Protein 1ROC (pdb70)

Secondary structure (DSSP, 8-state):
---SEEEEEEEE-S-SEETTSPEEEEEEEEE-S--SS-EEEEEEE---TTSS-TTEEEEEEEE-SPPSEEEEEEEEEPPPPGGG--THHHHS-EEEEEEEEETTEEEEEEEEEEEEEESSHHHHHS--SS--GGGEEEEE-TTS-EEEE------

Radius of gyration: 17.13 Å; Cα contacts (8 Å, |Δi|>4): 354; chains: 1; bounding box: 26×22×55 Å

CATH classification: 2.60.40.1490

Organism: Saccharomyces cerevisiae (strain ATCC 204508 / S288c) (NCBI:txid559292)

Foldseek 3Di:
DPDQKDWDDKDFPPFFDALFAKTKIKTKMFGADQAPAFKKKWKFFQADPVWPRGRDTQDIDTHDPDPGTMDIDMDIGGHDDLQTHFPCCQVDWTKMKIFMAAPRHTFKIKMWTKHWHFQDDCCRVPPDRSHPSRRITIGTPVVDIDMDGDDDDTD

GO terms:
  GO:0005634 nucleus (C, IDA)
  GO:0005829 cytosol (C, IDA)
  GO:0032968 positive regulation of transcription elongation by RNA polymerase II (P, IDA)
  GO:0006325 chromatin organization (P, IDA)
  GO:0006335 DNA replication-dependent chromatin assembly (P, IDA)
  GO:0030466 silent mating-type cassette heterochromatin formation (P, IGI)
  GO:0031509 subtelomeric heterochromatin formation (P, IGI)
  GO:0010468 regulation of gene expression (P, IMP)
  GO:0042393 histone binding (F, IMP)
  GO:0033554 cellular response to stress (P, IMP)
  GO:0006337 nucleosome disassembly (P, IMP)
  GO:0006357 regulation of transcription by RNA polymerase II (P, IMP)
  GO:0005515 protein binding (F, IPI)
  GO:0042393 histone binding (F, IDA)
  GO:0010698 acetyltransferase activator activity (F, IDA)
  GO:0070775 H3 histone acetyltransferase complex (C, IDA)
  GO:0006338 chromatin remodeling (P, IDA)
  GO:0005634 nucleus (C, EXP)

Solvent-accessible surface area: 8730 Å² total; pe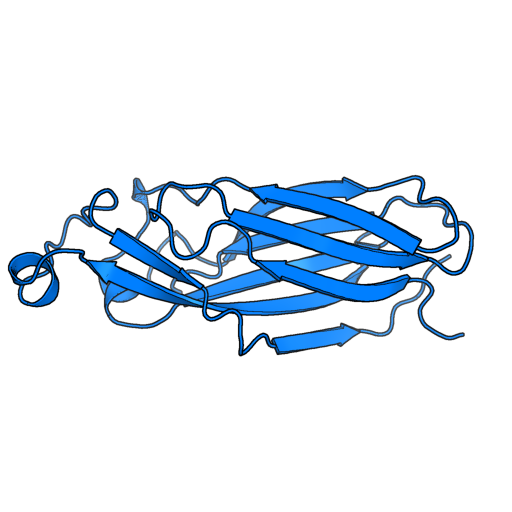r-residue (Å²): 131,81,50,19,6,38,45,94,24,50,121,22,34,100,46,83,15,121,2,74,49,48,2,42,0,45,0,27,1,48,1,93,97,90,21,165,62,45,0,51,1,61,0,20,4,42,13,18,112,190,18,156,0,80,93,47,95,36,69,48,72,125,25,34,121,13,91,91,29,102,23,132,35,76,2,60,2,99,25,11,50,46,165,68,14,28,39,26,2,22,121,68,68,9,42,0,36,2,4,0,6,0,76,68,77,46,7,6,77,0,8,4,116,3,41,2,90,8,58,102,88,131,26,111,117,105,63,43,98,184,26,72,14,100,54,1,56,3,56,4,55,40,170,159,54,178,56,38,180,77,162,34,112,31,116

Sequence (155 aa):
GASIVSLLGIKVLNNPAKFTDPYEFEITFECLESLKHDLEWKLTYVGSSRSLDHDQELDSILVGPVPVGVNKFVFSADPPSAELIPASELVSVTVILLSCSYDGREFVRVGYYVNNEYDEEELRENPPAKVQVDHIVRNILAEKPRVTRFNIVWD

InterPro domains:
  IPR006818 Histone chaperone ASF1-like [PF04729] (1-154)
  IPR006818 Histone chaperone ASF1-like [PTHR12040] (1-205)
  IPR017282 Histone deposition protein Asf1 [PIRSF037759] (1-274)
  IPR036747 Histone chaperone ASF1-like superfamily [G3DSA:2.60.40.1490] (1-156)
  IPR036747 Histone chaperone ASF1-like superfamily [SSF101546] (1-155)

Nearest PDB structures (foldseek):
  2idc-assembly1_A  TM=9.519E-01  e=1.320E-24  Saccharomyces cerevisiae S288C
  2hue-assembly1_A  TM=9.384E-01  e=6.721E-24  Saccharomyces cerevisiae
  6ayz-assembly2_M  TM=9.373E-01  e=7.908E-24  Saccharomyces cerevisiae S288C
  5zbb-assembly1_B  TM=9.353E-01  e=4.907E-20  Aspergillus fumigatus Af293
  7lny-assembly3_C  TM=9.367E-01  e=4.427E-18  Homo sapiens

B-factor: mean 18.85, std 6.98, range [10.0, 135.88]

Structure (mmCIF, N/CA/C/O backbone):
data_1ROC
#
_entry.id   1ROC
#
_cell.length_a   94.395
_cell.length_b   31.702
_cell.length_c   53.625
_cell.angle_alpha   90.00
_cell.angle_beta   124.55
_cell.angle_gamma   90.00
#
_symmetry.space_group_name_H-M   'C 1 2 1'
#
loop_
_entity.id
_entity.type
_entity.pdbx_description
1 polymer 'Anti-silencing protein 1'
2 non-polymer 'BROMIDE ION'
3 water water
#
loop_
_atom_site.group_PDB
_atom_site.id
_atom_site.type_symbol
_atom_site.label_atom_id
_atom_site.label_alt_id
_atom_site.label_comp_id
_atom_site.label_asym_id
_atom_site.label_entity_id
_atom_site.label_seq_id
_atom_site.pdbx_PDB_ins_code
_atom_site.Cartn_x
_atom_site.Cartn_y
_atom_site.Cartn_z
_atom_site.occupancy
_atom_site.B_iso_or_equiv
_atom_site.auth_seq_id
_atom_site.auth_comp_id
_atom_site.auth_asym_id
_atom_site.auth_atom_id
_atom_site.pdbx_PDB_model_num
ATOM 1 N N . GLY A 1 1 ? 68.492 -0.335 33.552 1.00 32.66 0 GLY A N 1
ATOM 2 C CA . GLY A 1 1 ? 67.044 -0.700 33.586 1.00 31.62 0 GLY A CA 1
ATOM 3 C C . GLY A 1 1 ? 66.471 -0.782 32.185 1.00 30.82 0 GLY A C 1
ATOM 4 O O . GLY A 1 1 ? 67.215 -0.721 31.195 1.00 31.31 0 GLY A O 1
ATOM 5 N N . ALA A 1 2 ? 65.151 -0.933 32.095 1.00 28.91 1 ALA A N 1
ATOM 6 C CA . ALA A 1 2 ? 64.468 -0.867 30.809 1.00 27.16 1 ALA A CA 1
ATOM 7 C C . ALA A 1 2 ? 64.716 0.491 30.165 1.00 25.33 1 ALA A C 1
ATOM 8 O O . ALA A 1 2 ? 65.020 1.465 30.850 1.00 25.60 1 ALA A O 1
ATOM 10 N N . SER A 1 3 ? 64.589 0.556 28.846 1.00 21.90 2 SER A N 1
ATOM 11 C CA . SER A 1 3 ? 64.732 1.823 28.141 1.00 19.93 2 SER A CA 1
ATOM 12 C C . SER A 1 3 ? 63.797 2.866 28.733 1.00 18.68 2 SER A C 1
ATOM 13 O O . SER A 1 3 ? 62.614 2.594 28.957 1.00 18.54 2 SER A O 1
ATOM 16 N N . ILE A 1 4 ? 64.320 4.067 28.971 1.00 15.82 3 ILE A N 1
ATOM 17 C CA . ILE A 1 4 ? 63.506 5.130 29.547 1.00 15.27 3 ILE A CA 1
ATOM 18 C C . ILE A 1 4 ? 62.428 5.537 28.561 1.00 14.70 3 ILE A C 1
ATOM 19 O O . ILE A 1 4 ? 61.300 5.848 28.949 1.00 15.36 3 ILE A O 1
ATOM 24 N N . VAL A 1 5 ? 62.750 5.464 27.275 1.00 13.89 4 VAL A N 1
ATOM 25 C CA . VAL A 1 5 ? 61.779 5.811 26.253 1.00 13.60 4 VAL A CA 1
ATOM 26 C C . VAL A 1 5 ? 61.389 4.585 25.441 1.00 13.88 4 VAL A C 1
ATOM 27 O O . VAL A 1 5 ? 62.252 3.801 25.028 1.00 14.56 4 VAL A O 1
ATOM 31 N N . SER A 1 6 ? 60.085 4.445 25.210 1.00 13.54 5 SER A N 1
ATOM 32 C CA . SER A 1 6 ? 59.536 3.393 24.345 1.00 13.06 5 SER A CA 1
ATOM 33 C C . SER A 1 6 ? 58.718 4.027 23.236 1.00 13.06 5 SER A C 1
ATOM 34 O O . SER A 1 6 ? 57.970 4.983 23.472 1.00 12.15 5 SER A O 1
ATOM 37 N N . LEU A 1 7 ? 58.843 3.476 22.032 1.00 12.66 6 LEU A N 1
ATOM 38 C CA . LEU A 1 7 ? 58.003 3.870 20.906 1.00 12.51 6 LEU A CA 1
ATOM 39 C C . LEU A 1 7 ? 56.695 3.093 20.990 1.00 12.74 6 LEU A C 1
ATOM 40 O O . LEU A 1 7 ? 56.690 1.854 20.998 1.00 12.45 6 LEU A O 1
ATOM 45 N N . LEU A 1 8 ? 55.579 3.814 21.036 1.00 11.73 7 LEU A N 1
ATOM 46 C CA . LEU A 1 8 ? 54.280 3.168 21.185 1.00 12.09 7 LEU A CA 1
ATOM 47 C C . LEU A 1 8 ? 53.523 3.158 19.883 1.00 12.18 7 LEU A C 1
ATOM 48 O O . LEU A 1 8 ? 52.848 2.178 19.555 1.00 13.07 7 LEU A O 1
ATOM 53 N N . GLY A 1 9 ? 53.638 4.239 19.121 1.00 12.37 8 GLY A N 1
ATOM 54 C CA . GLY A 1 9 ? 52.831 4.377 17.929 1.00 12.68 8 GLY A CA 1
ATOM 55 C C . GLY A 1 9 ? 53.485 5.258 16.901 1.00 12.50 8 GLY A C 1
ATOM 56 O O . GLY A 1 9 ? 54.214 6.182 17.236 1.00 12.79 8 GLY A O 1
ATOM 57 N N . ILE A 1 10 ? 53.260 4.927 15.636 1.00 12.26 9 ILE A N 1
ATOM 58 C CA . ILE A 1 10 ? 53.701 5.767 14.538 1.00 13.72 9 ILE A CA 1
ATOM 59 C C . ILE A 1 10 ? 52.709 5.674 13.393 1.00 13.97 9 ILE A C 1
ATOM 60 O O . ILE A 1 10 ? 52.267 4.590 13.030 1.00 14.10 9 ILE A O 1
ATOM 65 N N . LYS A 1 11 ? 52.316 6.829 12.873 1.00 14.17 10 LYS A N 1
ATOM 66 C CA . LYS A 1 11 ? 51.403 6.899 11.740 1.00 14.96 10 LYS A CA 1
ATOM 67 C C . LYS A 1 11 ? 52.065 7.737 10.668 1.00 13.95 10 LYS A C 1
ATOM 68 O O . LYS A 1 11 ? 52.491 8.869 10.927 1.00 14.42 10 LYS A O 1
ATOM 74 N N . VAL A 1 12 ? 52.189 7.176 9.473 1.00 13.52 11 VAL A N 1
ATOM 75 C CA . VAL A 1 12 ? 52.660 7.943 8.337 1.00 13.81 11 VAL A CA 1
ATOM 76 C C . VAL A 1 12 ? 51.501 8.757 7.772 1.00 14.33 11 VAL A C 1
ATOM 77 O O . VAL A 1 12 ? 50.506 8.202 7.291 1.00 14.77 11 VAL A O 1
ATOM 81 N N . LEU A 1 13 ? 51.617 10.072 7.871 1.00 14.86 12 LEU A N 1
ATOM 82 C CA . LEU A 1 13 ? 50.545 10.945 7.417 1.00 15.64 12 LEU A CA 1
ATOM 83 C C . LEU A 1 13 ? 50.715 11.323 5.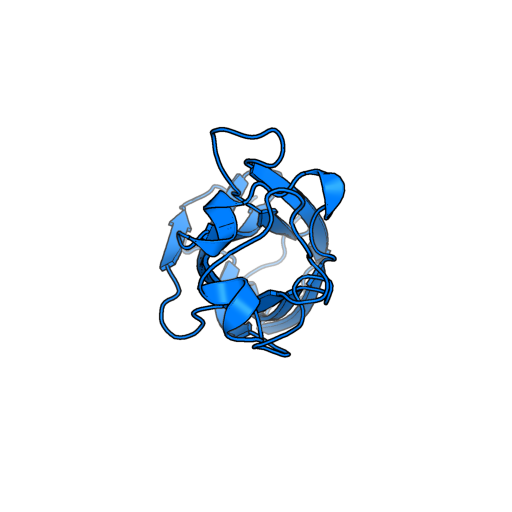954 1.00 16.55 12 LEU A C 1
ATOM 84 O O . LEU A 1 13 ? 51.815 11.234 5.402 1.00 16.59 12 LEU A O 1
ATOM 89 N N . ASN A 1 14 ? 49.606 11.737 5.335 1.00 17.38 13 ASN A N 1
ATOM 90 C CA . ASN A 1 14 ? 49.619 12.278 3.980 1.00 18.63 13 ASN A CA 1
ATOM 91 C C . ASN A 1 14 ? 50.477 11.445 3.033 1.00 17.78 13 ASN A C 1
ATOM 92 O O . ASN A 1 14 ? 51.492 11.900 2.511 1.00 19.32 13 ASN A O 1
ATOM 97 N N . ASN A 1 15 ? 50.058 10.206 2.861 1.00 16.84 14 ASN A N 1
ATOM 98 C CA . ASN A 1 15 ? 50.776 9.223 2.079 1.00 15.94 14 ASN A CA 1
ATOM 99 C C . ASN A 1 15 ? 49.756 8.424 1.258 1.00 16.27 14 ASN A C 1
ATOM 100 O O . ASN A 1 15 ? 48.765 7.957 1.817 1.00 17.10 14 ASN A O 1
ATOM 105 N N . PRO A 1 16 ? 49.971 8.252 -0.048 1.00 16.33 15 PRO A N 1
ATOM 106 C CA . PRO A 1 16 ? 51.078 8.843 -0.815 1.00 16.62 15 PRO A CA 1
ATOM 107 C C . PRO A 1 16 ? 50.902 10.328 -1.094 1.00 16.78 15 PRO A C 1
ATOM 108 O O . PRO A 1 16 ? 49.936 10.926 -0.635 1.00 17.58 15 PRO A O 1
ATOM 112 N N . ALA A 1 17 ? 51.887 10.930 -1.756 1.00 16.95 16 ALA A N 1
ATOM 113 C CA . ALA A 1 17 ? 52.109 12.383 -1.683 1.00 17.59 16 ALA A CA 1
ATOM 114 C C . ALA A 1 17 ? 53.000 12.732 -2.863 1.00 17.79 16 ALA A C 1
ATOM 115 O O . ALA A 1 17 ? 53.516 11.846 -3.534 1.00 17.96 16 ALA A O 1
ATOM 117 N N . LYS A 1 18 ? 53.148 14.018 -3.143 1.00 18.96 17 LYS A N 1
ATOM 118 C CA . LYS A 1 18 ? 54.127 14.463 -4.118 1.00 19.81 17 LYS A CA 1
ATOM 119 C C . LYS A 1 18 ? 55.515 14.305 -3.520 1.00 19.85 17 LYS A C 1
ATOM 120 O O . LYS A 1 18 ? 55.691 14.414 -2.310 1.00 19.24 17 LYS A O 1
ATOM 126 N N . PHE A 1 19 ? 56.503 14.035 -4.371 1.00 19.04 18 PHE A N 1
ATOM 127 C CA . PHE A 1 19 ? 57.888 13.967 -3.916 1.00 19.15 18 PHE A CA 1
ATOM 128 C C . PHE A 1 19 ? 58.258 15.213 -3.113 1.00 18.94 18 PHE A C 1
ATOM 129 O O . PHE A 1 19 ? 59.034 15.136 -2.154 1.00 18.76 18 PHE A O 1
ATOM 137 N N . THR A 1 20 ? 57.722 16.362 -3.521 1.00 19.11 19 THR A N 1
ATOM 138 C CA . THR A 1 20 ? 58.068 17.636 -2.871 1.00 18.88 19 THR A CA 1
ATOM 139 C C . THR A 1 20 ? 57.279 17.978 -1.604 1.00 18.51 19 THR A C 1
ATOM 140 O O . THR A 1 20 ? 57.573 18.980 -0.958 1.00 18.90 19 THR A O 1
ATOM 144 N N . ASP A 1 21 ? 56.287 17.160 -1.256 1.00 18.02 20 ASP A N 1
ATOM 145 C CA . ASP A 1 21 ? 55.529 17.345 -0.017 1.00 17.54 20 ASP A CA 1
ATOM 146 C C . ASP A 1 21 ? 56.397 16.951 1.186 1.00 16.95 20 ASP A C 1
ATOM 147 O O . ASP A 1 21 ? 57.258 16.082 1.073 1.00 16.28 20 ASP A O 1
ATOM 152 N N . PRO A 1 22 ? 56.175 17.584 2.342 1.00 16.27 21 PRO A N 1
ATOM 153 C CA . PRO A 1 22 ? 56.893 17.198 3.554 1.00 16.15 21 PRO A CA 1
ATOM 154 C C . PRO A 1 22 ? 56.574 15.757 3.937 1.00 15.35 21 PRO A C 1
ATOM 155 O O . PRO A 1 22 ? 55.482 15.257 3.664 1.00 15.91 21 PRO A O 1
ATOM 159 N N . TYR A 1 23 ? 57.540 15.100 4.559 1.00 15.24 22 TYR A N 1
ATOM 160 C CA . TYR A 1 23 ? 57.301 13.834 5.239 1.00 14.52 22 TYR A CA 1
ATOM 161 C C . TYR A 1 23 ? 56.653 14.202 6.553 1.00 15.58 22 TYR A C 1
ATOM 162 O O . TYR A 1 23 ? 57.023 15.202 7.171 1.00 16.85 22 TYR A O 1
ATOM 171 N N . GLU A 1 24 ? 55.674 13.412 6.977 1.00 15.06 23 GLU A N 1
ATOM 172 C CA . GLU A 1 24 ? 54.932 13.707 8.200 1.00 15.28 23 GLU A CA 1
ATOM 173 C C . GLU A 1 24 ? 54.636 12.421 8.951 1.00 14.49 23 GLU A C 1
ATOM 174 O O . GLU A 1 24 ? 54.048 11.493 8.393 1.00 14.08 23 GLU A O 1
ATOM 180 N N . PHE A 1 25 ? 55.071 12.357 10.207 1.00 13.86 24 PHE A N 1
ATOM 181 C CA . PHE A 1 25 ? 54.802 11.191 11.056 1.00 13.10 24 PHE A CA 1
ATOM 182 C C . PHE A 1 25 ? 54.169 11.639 12.361 1.00 13.48 24 PHE A C 1
ATOM 183 O O . PHE A 1 25 ? 54.699 12.508 13.031 1.00 14.20 24 PHE A O 1
ATOM 191 N N . GLU A 1 26 ? 53.084 10.991 12.756 1.00 12.36 25 GLU A N 1
ATOM 192 C CA . GLU A 1 26 ? 52.501 11.226 14.077 1.00 12.90 25 GLU A CA 1
ATOM 193 C C . GLU A 1 26 ? 53.038 10.139 14.996 1.00 12.60 25 GLU A C 1
ATOM 194 O O . GLU A 1 26 ? 52.838 8.958 14.744 1.00 13.38 25 GLU A O 1
ATOM 200 N N . ILE A 1 27 ? 53.769 10.549 16.029 1.00 12.04 26 ILE A N 1
ATOM 201 C CA . ILE A 1 27 ? 54.553 9.637 16.864 1.00 12.38 26 ILE A CA 1
ATOM 202 C C . ILE A 1 27 ? 54.061 9.693 18.285 1.00 12.14 26 ILE A C 1
ATOM 203 O O . ILE A 1 27 ? 53.932 10.780 18.843 1.00 12.58 26 ILE A O 1
ATOM 208 N N . THR A 1 28 ? 53.821 8.521 18.874 1.00 11.57 27 THR A N 1
ATOM 209 C CA . THR A 1 28 ? 53.445 8.375 20.275 1.00 11.86 27 THR A CA 1
ATOM 210 C C . THR A 1 28 ? 54.542 7.587 20.962 1.00 11.71 27 THR A C 1
ATOM 211 O O . THR A 1 28 ? 54.950 6.517 20.481 1.00 11.77 27 THR A O 1
ATOM 215 N N . PHE A 1 29 ? 55.060 8.146 22.045 1.00 11.44 28 PHE A N 1
ATOM 216 C CA . PHE A 1 29 ? 56.119 7.491 22.791 1.00 11.79 28 PHE A CA 1
ATOM 217 C C . PHE A 1 29 ? 55.862 7.697 24.259 1.00 12.43 28 PHE A C 1
ATOM 218 O O . PHE A 1 29 ? 55.073 8.550 24.642 1.00 12.33 28 PHE A O 1
ATOM 226 N N . GLU A 1 30 ? 56.520 6.911 25.090 1.00 12.23 29 GLU A N 1
ATOM 227 C CA . GLU A 1 30 ? 56.437 7.180 26.510 1.00 13.32 29 GLU A CA 1
ATOM 228 C C . GLU A 1 30 ? 57.824 7.363 27.085 1.00 13.15 29 GLU A C 1
ATOM 229 O O . GLU A 1 30 ? 58.796 6.855 26.557 1.00 13.63 29 GLU A O 1
ATOM 235 N N . CYS A 1 31 ? 57.884 8.119 28.168 1.00 12.73 30 CYS A N 1
ATOM 236 C CA . CYS A 1 31 ? 59.118 8.410 28.842 1.00 13.61 30 CYS A CA 1
ATOM 237 C C . CYS A 1 31 ? 58.904 8.100 30.319 1.00 14.78 30 CYS A C 1
ATOM 238 O O . CYS A 1 31 ? 58.008 8.675 30.956 1.00 14.87 30 CYS A O 1
ATOM 241 N N . LEU A 1 32 ? 59.723 7.193 30.859 1.00 15.12 31 LEU A N 1
ATOM 242 C CA . LEU A 1 32 ? 59.473 6.591 32.176 1.00 16.59 31 LEU A CA 1
ATOM 243 C C . LEU A 1 32 ? 59.915 7.429 33.362 1.00 17.15 31 LEU A C 1
ATOM 244 O O . LEU A 1 32 ? 59.371 7.290 34.475 1.00 17.61 31 LEU A O 1
ATOM 249 N N . GLU A 1 33 ? 60.938 8.246 33.147 1.00 17.74 32 GLU A N 1
ATOM 250 C CA . GLU A 1 33 ? 61.444 9.128 34.190 1.00 19.17 32 GLU A CA 1
ATOM 251 C C . GLU A 1 33 ? 61.981 10.418 33.596 1.00 19.38 32 GLU A C 1
ATOM 252 O O . GLU A 1 33 ? 62.210 10.511 32.386 1.00 19.36 32 GLU A O 1
ATOM 258 N N . SER A 1 34 ? 62.135 11.424 34.452 1.00 19.60 33 SER A N 1
ATOM 259 C CA . SER A 1 34 ? 62.694 12.696 34.057 1.00 20.06 33 SER A CA 1
ATOM 260 C C . SER A 1 34 ? 64.094 12.500 33.486 1.00 19.44 33 SER A C 1
ATOM 261 O O . SER A 1 34 ? 64.901 11.726 34.023 1.00 19.99 33 SER A O 1
ATOM 264 N N . LEU A 1 35 ? 64.356 13.173 32.372 1.00 18.26 34 LEU A N 1
ATOM 265 C CA . LEU A 1 35 ? 65.653 13.105 31.711 1.00 17.12 34 LEU A CA 1
ATOM 266 C C . LEU A 1 35 ? 66.329 14.476 31.686 1.00 16.66 34 LEU A C 1
ATOM 267 O O . LEU A 1 35 ? 65.664 15.514 31.554 1.00 16.68 34 LEU A O 1
ATOM 272 N N . LYS A 1 36 ? 67.654 14.468 31.782 1.00 15.89 35 LYS A N 1
ATOM 273 C CA . LYS A 1 36 ? 68.441 15.698 31.713 1.00 16.80 35 LYS A CA 1
ATOM 274 C C . LYS A 1 36 ? 68.372 16.330 30.327 1.00 16.30 35 LYS A C 1
ATOM 275 O O . LYS A 1 36 ? 68.283 17.544 30.200 1.00 17.02 35 LYS A O 1
ATOM 281 N N . HIS A 1 37 ? 68.396 15.498 29.291 1.00 15.36 36 HIS A N 1
ATOM 282 C CA . HIS A 1 37 ? 68.425 16.007 27.933 1.00 15.17 36 HIS A CA 1
ATOM 283 C C . HIS A 1 37 ? 67.069 15.868 27.258 1.00 14.92 36 HIS A C 1
ATOM 284 O O . HIS A 1 37 ? 66.261 15.004 27.617 1.00 15.41 36 HIS A O 1
ATOM 291 N N . ASP A 1 38 ? 66.824 16.742 26.301 1.00 14.35 37 ASP A N 1
ATOM 292 C CA . ASP A 1 38 ? 65.735 16.567 25.352 1.00 14.06 37 ASP A CA 1
ATOM 293 C C . ASP A 1 38 ? 66.021 15.367 24.473 1.00 14.10 37 ASP A C 1
ATOM 294 O O . ASP A 1 38 ? 67.166 14.904 24.385 1.00 15.34 37 ASP A O 1
ATOM 299 N N . LEU A 1 39 ? 64.991 14.898 23.778 1.00 13.61 38 LEU A N 1
ATOM 300 C CA . LEU A 1 39 ? 65.155 13.872 22.753 1.00 13.70 38 LEU A CA 1
ATOM 301 C C . LEU A 1 39 ? 65.387 14.524 21.398 1.00 14.43 38 LEU A C 1
ATOM 302 O O . LEU A 1 39 ? 64.799 15.567 21.108 1.00 16.06 38 LEU A O 1
ATOM 307 N N . GLU A 1 40 ? 66.262 13.943 20.581 1.00 14.15 39 GLU A N 1
ATOM 308 C CA . GLU A 1 40 ? 66.485 14.477 19.243 1.00 14.52 39 GLU A CA 1
ATOM 309 C C . GLU A 1 40 ? 65.926 13.507 18.215 1.00 13.82 39 GLU A C 1
ATOM 310 O O . GLU A 1 40 ? 66.449 12.422 18.027 1.00 13.36 39 GLU A O 1
ATOM 316 N N . TRP A 1 41 ? 64.816 13.887 17.593 1.00 13.81 40 TRP A N 1
ATOM 317 C CA . TRP A 1 41 ? 64.242 13.085 16.526 1.00 13.58 40 TRP A CA 1
ATOM 318 C C . TRP A 1 41 ? 64.769 13.607 15.212 1.00 13.25 40 TRP A C 1
ATOM 319 O O . TRP A 1 41 ? 64.855 14.807 15.017 1.00 13.57 40 TRP A O 1
ATOM 330 N N . LYS A 1 42 ? 65.153 12.703 14.324 1.00 13.98 41 LYS A N 1
ATOM 331 C CA . LYS A 1 42 ? 65.659 13.127 13.025 1.00 14.37 41 LYS A CA 1
ATOM 332 C C . LYS A 1 42 ? 65.171 12.217 11.918 1.00 13.50 41 LYS A C 1
ATOM 333 O O . LYS A 1 42 ? 64.787 11.076 12.173 1.00 12.58 41 LYS A O 1
ATOM 339 N N . LEU A 1 43 ? 65.148 12.748 10.700 1.00 12.62 42 LEU A N 1
ATOM 340 C CA . LEU A 1 43 ? 64.818 11.968 9.525 1.00 12.61 42 LEU A CA 1
ATOM 341 C C . LEU A 1 43 ? 65.955 12.036 8.530 1.00 12.51 42 LEU A C 1
ATOM 342 O O . LEU A 1 43 ? 66.405 13.125 8.158 1.00 13.26 42 LEU A O 1
ATOM 347 N N . THR A 1 44 ? 66.400 10.868 8.094 1.00 12.47 43 THR A N 1
ATOM 348 C CA . THR A 1 44 ? 67.512 10.740 7.169 1.00 13.35 43 THR A CA 1
ATOM 349 C C . THR A 1 44 ? 67.030 10.149 5.851 1.00 12.99 43 THR A C 1
ATOM 350 O O . THR A 1 44 ? 66.344 9.118 5.830 1.00 12.79 43 THR A O 1
ATOM 354 N N . TYR A 1 45 ? 67.370 10.8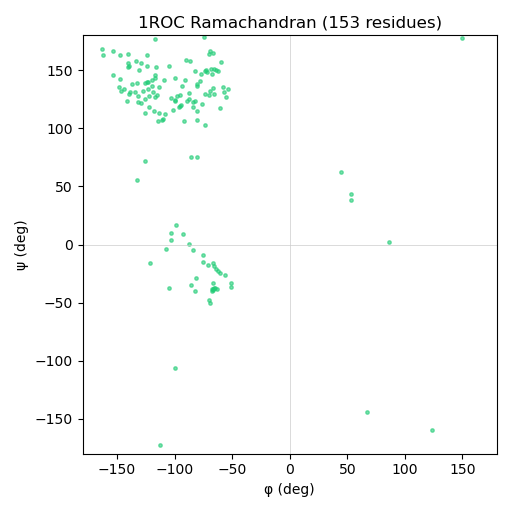30 4.758 1.00 12.32 44 TYR A N 1
ATOM 355 C CA . TYR A 1 45 ? 67.080 10.372 3.407 1.00 12.15 44 TYR A CA 1
ATOM 356 C C . TYR A 1 45 ? 68.291 9.572 2.940 1.00 11.62 44 TYR A C 1
ATOM 357 O O . TYR A 1 45 ? 69.333 10.137 2.649 1.00 12.47 44 TYR A O 1
ATOM 366 N N . VAL A 1 46 ? 68.158 8.246 2.889 1.00 12.71 45 VAL A N 1
ATOM 367 C CA . VAL A 1 46 ? 69.310 7.407 2.571 1.00 12.32 45 VAL A CA 1
ATOM 368 C C . VAL A 1 46 ? 69.783 7.596 1.125 1.00 12.15 45 VAL A C 1
ATOM 369 O O . VAL A 1 46 ? 70.991 7.626 0.864 1.00 12.49 45 VAL A O 1
ATOM 373 N N . GLY A 1 47 ? 68.835 7.764 0.202 1.00 12.61 46 GLY A N 1
ATOM 374 C CA . GLY A 1 47 ? 69.195 8.107 -1.161 1.00 12.06 46 GLY A CA 1
ATOM 375 C C . GLY A 1 47 ? 69.925 6.994 -1.869 1.00 12.56 46 GLY A C 1
ATOM 376 O O . GLY A 1 47 ? 69.663 5.820 -1.647 1.00 14.27 46 GLY A O 1
ATOM 377 N N . SER A 1 48 ? 70.882 7.384 -2.700 1.00 12.25 47 SER A N 1
ATOM 378 C CA . SER A 1 48 ? 71.572 6.459 -3.585 1.00 13.56 47 SER A CA 1
ATOM 379 C C . SER A 1 48 ? 73.075 6.676 -3.486 1.00 13.39 47 SER A C 1
ATOM 380 O O . SER A 1 48 ? 73.546 7.795 -3.638 1.00 13.55 47 SER A O 1
ATOM 383 N N . SER A 1 49 ? 73.820 5.599 -3.240 1.00 12.84 48 SER A N 1
ATOM 384 C CA . SER A 1 49 ? 75.267 5.685 -3.048 1.00 13.84 48 SER A CA 1
ATOM 385 C C . SER A 1 49 ? 76.031 6.212 -4.278 1.00 13.71 48 SER A C 1
ATOM 386 O O . SER A 1 49 ? 77.146 6.723 -4.147 1.00 14.48 48 SER A O 1
ATOM 389 N N . ARG A 1 50 ? 75.427 6.089 -5.459 1.00 13.42 49 ARG A N 1
ATOM 390 C CA . ARG A 1 50 ? 76.065 6.550 -6.705 1.00 13.22 49 ARG A CA 1
ATOM 391 C C . ARG A 1 50 ? 76.021 8.072 -6.847 1.00 13.94 49 ARG A C 1
ATOM 392 O O . ARG A 1 50 ? 76.707 8.634 -7.698 1.00 15.28 49 ARG A O 1
ATOM 400 N N . SER A 1 51 ? 75.190 8.732 -6.048 1.00 13.50 50 SER A N 1
ATOM 401 C CA . SER A 1 51 ? 74.944 10.165 -6.261 1.00 14.01 50 SER A CA 1
ATOM 402 C C . SER A 1 51 ? 75.498 11.017 -5.140 1.00 14.24 50 SER A C 1
ATOM 403 O O . SER A 1 51 ? 76.194 10.514 -4.252 1.00 14.79 50 SER A O 1
ATOM 406 N N . LEU A 1 52 ? 75.192 12.314 -5.173 1.00 12.80 51 LEU A N 1
ATOM 407 C CA . LEU A 1 52 ? 75.560 13.196 -4.056 1.00 12.74 51 LEU A CA 1
ATOM 408 C C . LEU A 1 52 ? 74.401 13.436 -3.095 1.00 12.92 51 LEU A C 1
ATOM 409 O O . LEU A 1 52 ? 74.440 14.356 -2.292 1.00 12.73 51 LEU A O 1
ATOM 414 N N . ASP A 1 53 ? 73.371 12.598 -3.167 1.00 12.72 52 ASP A N 1
ATOM 415 C CA . ASP A 1 53 ? 72.184 12.814 -2.347 1.00 12.56 52 ASP A CA 1
ATOM 416 C C . ASP A 1 53 ? 72.087 11.902 -1.137 1.00 13.01 52 ASP A C 1
ATOM 417 O O . ASP A 1 53 ? 71.109 11.945 -0.404 1.00 13.47 52 ASP A O 1
ATOM 422 N N . HIS A 1 54 ? 73.107 11.081 -0.924 1.00 12.92 53 HIS A N 1
ATOM 423 C CA . HIS A 1 54 ? 72.955 9.984 0.015 1.00 13.73 53 HIS A CA 1
ATOM 424 C C . HIS A 1 54 ? 73.156 10.363 1.472 1.00 13.82 53 HIS A C 1
ATOM 425 O O . HIS A 1 54 ? 73.912 11.291 1.796 1.00 13.71 53 HIS A O 1
ATOM 432 N N . ASP A 1 55 ? 72.448 9.653 2.355 1.00 13.41 54 ASP A N 1
ATOM 433 C CA . ASP A 1 55 ? 72.634 9.809 3.790 1.00 14.54 54 ASP A CA 1
ATOM 434 C C . ASP A 1 55 ? 72.502 11.279 4.219 1.00 14.96 54 ASP A C 1
ATOM 435 O O . ASP A 1 55 ? 73.313 11.784 5.013 1.00 16.09 54 ASP A O 1
ATOM 440 N N . GLN A 1 56 ? 71.498 11.964 3.667 1.00 14.89 55 GLN A N 1
ATOM 441 C CA . GLN A 1 56 ? 71.219 13.365 4.001 1.00 14.77 55 GLN A CA 1
ATOM 442 C C . GLN A 1 56 ? 70.310 13.444 5.213 1.00 14.31 55 GLN A C 1
ATOM 443 O O . GLN A 1 56 ? 69.214 12.895 5.198 1.00 14.81 55 GLN A O 1
ATOM 449 N N . GLU A 1 57 ? 70.734 14.168 6.246 1.00 15.37 56 GLU A N 1
ATOM 450 C CA . GLU A 1 57 ? 69.844 14.442 7.375 1.00 16.36 56 GLU A CA 1
ATOM 451 C C . GLU A 1 57 ? 68.910 15.587 7.009 1.00 15.43 56 GLU A C 1
ATOM 452 O O . GLU A 1 57 ? 69.325 16.750 6.903 1.00 16.03 56 GLU A O 1
ATOM 458 N N . LEU A 1 58 ? 67.650 15.250 6.773 1.00 14.56 57 LEU A N 1
ATOM 459 C CA . LEU A 1 58 ? 66.671 16.224 6.287 1.00 14.41 57 LEU A CA 1
ATOM 460 C C . LEU A 1 58 ? 66.338 17.261 7.348 1.00 14.33 57 LEU A C 1
ATOM 461 O O . LEU A 1 58 ? 66.378 18.466 7.086 1.00 14.94 57 LEU A O 1
ATOM 466 N N . ASP A 1 59 ? 66.015 16.803 8.546 1.00 13.73 58 ASP A N 1
ATOM 467 C CA . ASP A 1 59 ? 65.668 17.731 9.620 1.00 14.20 58 ASP A CA 1
ATOM 468 C C . ASP A 1 59 ? 65.767 17.003 10.935 1.00 14.03 58 ASP A C 1
ATOM 469 O O . ASP A 1 59 ? 65.814 15.768 10.978 1.00 13.73 58 ASP A O 1
ATOM 474 N N . SER A 1 60 ? 65.825 17.782 12.010 1.00 14.92 59 SER A N 1
ATOM 475 C CA . SER A 1 60 ? 65.772 17.230 13.348 1.00 15.36 59 SER A CA 1
ATOM 476 C C . SER A 1 60 ? 64.902 18.125 14.212 1.00 14.88 59 SER A C 1
ATOM 477 O O . SER A 1 60 ? 64.719 19.314 13.914 1.00 16.25 59 SER A O 1
ATOM 480 N N . ILE A 1 61 ? 64.311 17.545 15.242 1.00 15.12 60 ILE A N 1
ATOM 481 C CA . ILE A 1 61 ? 63.559 18.327 16.197 1.00 14.78 60 ILE A CA 1
ATOM 482 C C . ILE A 1 61 ? 63.924 17.913 17.608 1.00 14.61 60 ILE A C 1
ATOM 483 O O . ILE A 1 61 ? 63.985 16.711 17.919 1.00 14.22 60 ILE A O 1
ATOM 488 N N . LEU A 1 62 ? 64.220 18.908 18.438 1.00 14.84 61 LEU A N 1
ATOM 489 C CA . LEU A 1 62 ? 64.465 18.681 19.856 1.00 15.09 61 LEU A CA 1
ATOM 490 C C . LEU A 1 62 ? 63.155 18.643 20.627 1.00 14.87 61 LEU A C 1
ATOM 491 O O . LEU A 1 62 ? 62.388 19.615 20.629 1.00 15.88 61 LEU A O 1
ATOM 496 N N . VAL A 1 63 ? 62.892 17.497 21.252 1.00 13.84 62 VAL A N 1
ATOM 497 C CA . VAL A 1 63 ? 61.636 17.274 21.951 1.00 13.54 62 VAL A CA 1
ATOM 498 C C . VAL A 1 63 ? 61.925 17.148 23.438 1.00 13.63 62 VAL A C 1
ATOM 499 O O . VAL A 1 63 ? 62.571 16.202 23.879 1.00 13.32 62 VAL A O 1
ATOM 503 N N . GLY A 1 64 ? 61.452 18.125 24.208 1.00 13.02 63 GLY A N 1
ATOM 504 C CA . GLY A 1 64 ? 61.655 18.133 25.647 1.00 12.95 63 GLY A CA 1
ATOM 505 C C . GLY A 1 64 ? 61.720 19.544 26.193 1.00 13.10 63 GLY A C 1
ATOM 506 O O . GLY A 1 64 ? 61.658 20.509 25.428 1.00 13.90 63 GLY A O 1
ATOM 507 N N . PRO A 1 65 ? 61.854 19.683 27.504 1.00 12.60 64 PRO A N 1
ATOM 508 C CA . PRO A 1 65 ? 61.963 18.560 28.432 1.00 12.74 64 PRO A CA 1
ATOM 509 C C . PRO A 1 65 ? 60.709 17.711 28.548 1.00 12.13 64 PRO A C 1
ATOM 510 O O . PRO A 1 65 ? 59.597 18.250 28.558 1.00 11.47 64 PRO A O 1
ATOM 514 N N . VAL A 1 66 ? 60.871 16.392 28.524 1.00 12.43 65 VAL A N 1
ATOM 515 C CA . VAL A 1 66 ? 59.770 15.522 28.120 1.00 13.13 65 VAL A CA 1
ATOM 516 C C . VAL A 1 66 ? 59.020 15.237 29.439 1.00 13.40 65 VAL A C 1
ATOM 517 O O . VAL A 1 66 ? 59.639 14.785 30.413 1.00 14.22 65 VAL A O 1
ATOM 521 N N . PRO A 1 67 ? 57.720 15.533 29.508 1.00 12.91 66 PRO A N 1
ATOM 522 C CA . PRO A 1 67 ? 56.941 15.197 30.710 1.00 13.22 66 PRO A CA 1
ATOM 523 C C . PRO A 1 67 ? 56.780 13.694 30.830 1.00 12.91 66 PRO A C 1
ATOM 524 O O . PRO A 1 67 ? 56.422 13.013 29.857 1.00 13.52 66 PRO A O 1
ATOM 528 N N . VAL A 1 68 ? 57.047 13.174 32.022 1.00 12.39 67 VAL A N 1
ATOM 529 C CA . VAL A 1 68 ? 56.964 11.737 32.252 1.00 12.97 67 VAL A CA 1
ATOM 530 C C . VAL A 1 68 ? 55.577 11.207 31.905 1.00 12.78 67 VAL A C 1
ATOM 531 O O . VAL A 1 68 ? 54.559 11.772 32.338 1.00 13.37 67 VAL A O 1
ATOM 535 N N . GLY A 1 69 ? 55.542 10.123 31.130 1.00 12.12 68 GLY A N 1
ATOM 536 C CA . GLY A 1 69 ? 54.282 9.540 30.698 1.00 12.01 68 GLY A CA 1
ATOM 537 C C . GLY A 1 69 ? 54.241 9.469 29.198 1.00 12.57 68 GLY A C 1
ATOM 538 O O . GLY A 1 69 ? 55.285 9.490 28.533 1.00 12.90 68 GLY A O 1
ATOM 539 N N . VAL A 1 70 ? 53.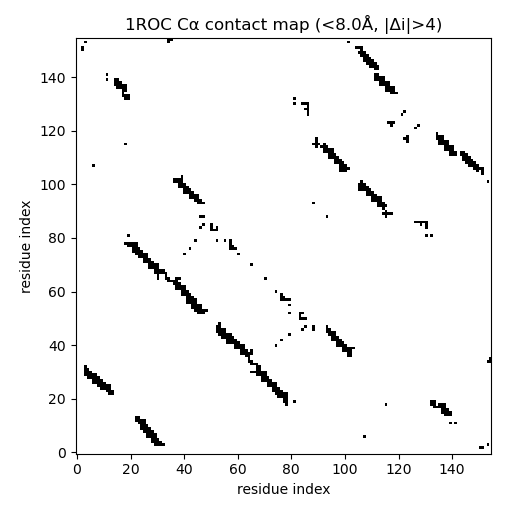030 9.368 28.665 1.00 12.32 69 VAL A N 1
ATOM 540 C CA . VAL A 1 70 ? 52.817 9.288 27.226 1.00 13.01 69 VAL A CA 1
ATOM 541 C C . VAL A 1 70 ? 52.882 10.677 26.598 1.00 12.50 69 VAL A C 1
ATOM 542 O O . VAL A 1 70 ? 52.336 11.638 27.147 1.00 13.33 69 VAL A O 1
ATOM 546 N N . ASN A 1 71 ? 53.567 10.758 25.458 1.00 11.88 70 ASN A N 1
ATOM 547 C CA . ASN A 1 71 ? 53.754 11.983 24.695 1.00 12.97 70 ASN A CA 1
ATOM 548 C C . ASN A 1 71 ? 53.416 11.708 23.257 1.00 12.66 70 ASN A C 1
ATOM 549 O O . ASN A 1 71 ? 53.577 10.581 22.768 1.00 12.55 70 ASN A O 1
ATOM 554 N N . LYS A 1 72 ? 52.941 12.732 22.567 1.00 13.11 71 LYS A N 1
ATOM 555 C CA . LYS A 1 72 ? 52.568 12.590 21.173 1.00 12.85 71 LYS A CA 1
ATOM 556 C C . LYS A 1 72 ? 52.924 13.866 20.428 1.00 12.51 71 LYS A C 1
ATOM 557 O O . LYS A 1 72 ? 52.674 14.963 20.924 1.00 13.04 71 LYS A O 1
ATOM 563 N N . PHE A 1 73 ? 53.548 13.723 19.262 1.00 11.54 72 PHE A N 1
ATOM 564 C CA . PHE A 1 73 ? 53.818 14.893 18.422 1.00 11.51 72 PHE A CA 1
ATOM 565 C C . PHE A 1 73 ? 53.913 14.519 16.962 1.00 11.17 72 PHE A C 1
ATOM 566 O O . PHE A 1 73 ? 54.017 13.340 16.609 1.00 11.18 72 PHE A O 1
ATOM 574 N N . VAL A 1 74 ? 53.871 15.530 16.106 1.00 10.97 73 VAL A N 1
ATOM 575 C CA . VAL A 1 74 ? 54.061 15.315 14.687 1.00 11.10 73 VAL A CA 1
ATOM 576 C C . VAL A 1 74 ? 55.454 15.725 14.251 1.00 12.61 73 VAL A C 1
ATOM 577 O O . VAL A 1 74 ? 55.894 16.839 14.511 1.00 13.03 73 VAL A O 1
ATOM 581 N N . PHE A 1 75 ? 56.152 14.799 13.609 1.00 12.44 74 PHE A N 1
ATOM 582 C CA . PHE A 1 75 ? 57.442 15.096 13.015 1.00 13.92 74 PHE A CA 1
ATOM 583 C C . PHE A 1 75 ? 57.229 15.417 11.555 1.00 14.13 74 PHE A C 1
ATOM 584 O O . PHE A 1 75 ? 56.766 14.562 10.803 1.00 13.91 74 PHE A O 1
ATOM 592 N N . SER A 1 76 ? 57.598 16.627 11.153 1.00 15.72 75 SER A N 1
ATOM 593 C CA . SER A 1 76 ? 57.561 17.025 9.757 1.00 17.01 75 SER A CA 1
ATOM 594 C C . SER A 1 76 ? 58.954 17.407 9.259 1.00 17.14 75 SER A C 1
ATOM 595 O O . SER A 1 76 ? 59.742 18.017 9.983 1.00 17.84 75 SER A O 1
ATOM 598 N N . ALA A 1 77 ? 59.258 17.039 8.023 1.00 16.31 76 ALA A N 1
ATOM 599 C CA . ALA A 1 77 ? 60.506 17.461 7.397 1.00 16.58 76 ALA A CA 1
ATOM 600 C C . ALA A 1 77 ? 60.302 17.609 5.911 1.00 16.46 76 ALA A C 1
ATOM 601 O O . ALA A 1 77 ? 59.698 16.753 5.280 1.00 16.42 76 ALA A O 1
ATOM 603 N N . ASP A 1 78 ? 60.823 18.691 5.349 1.00 16.34 77 ASP A N 1
ATOM 604 C CA . ASP A 1 78 ? 60.822 18.876 3.908 1.00 16.97 77 ASP A CA 1
ATOM 605 C C . ASP A 1 78 ? 61.703 17.840 3.212 1.00 16.65 77 ASP A C 1
ATOM 606 O O . ASP A 1 78 ? 62.684 17.354 3.790 1.00 16.47 77 ASP A O 1
ATOM 611 N N . PRO A 1 79 ? 61.356 17.497 1.976 1.00 16.81 78 PRO A N 1
ATOM 612 C CA . PRO A 1 79 ? 62.145 16.543 1.195 1.00 16.68 78 PRO A CA 1
ATOM 613 C C . PRO A 1 79 ? 63.490 17.155 0.788 1.00 16.24 78 PRO A C 1
ATOM 614 O O . PRO A 1 79 ? 63.664 18.379 0.851 1.00 15.52 78 PRO A O 1
ATOM 618 N N . PRO A 1 80 ? 64.423 16.309 0.370 1.00 16.17 79 PRO A N 1
ATOM 619 C CA . PRO A 1 80 ? 65.739 16.776 -0.075 1.00 16.80 79 PRO A CA 1
ATOM 620 C C . PRO A 1 80 ? 65.629 17.531 -1.390 1.00 16.69 79 PRO A C 1
ATOM 621 O O . PRO A 1 80 ? 64.582 17.497 -2.069 1.00 16.41 79 PRO A O 1
ATOM 625 N N . SER A 1 81 ? 66.700 18.228 -1.746 1.00 16.07 80 SER A N 1
ATOM 626 C CA . SER A 1 81 ? 66.736 18.982 -2.988 1.00 16.29 80 SER A CA 1
ATOM 627 C C . SER A 1 81 ? 66.423 18.107 -4.190 1.00 16.50 80 SER A C 1
ATOM 628 O O . SER A 1 81 ? 67.070 17.077 -4.408 1.00 15.68 80 SER A O 1
ATOM 631 N N . ALA A 1 82 ? 65.454 18.545 -4.988 1.00 17.06 81 ALA A N 1
ATOM 632 C CA . ALA A 1 82 ? 65.162 17.930 -6.273 1.00 18.04 81 ALA A CA 1
ATOM 633 C C . ALA A 1 82 ? 66.388 17.898 -7.185 1.00 18.15 81 ALA A C 1
ATOM 634 O O . ALA A 1 82 ? 66.496 17.038 -8.042 1.00 18.64 81 ALA A O 1
ATOM 636 N N . GLU A 1 83 ? 67.312 18.832 -6.968 1.00 17.95 82 GLU A N 1
ATOM 637 C CA . GLU A 1 83 ? 68.483 18.977 -7.832 1.00 17.93 82 GLU A CA 1
ATOM 638 C C . GLU A 1 83 ? 69.457 17.795 -7.757 1.00 17.52 82 GLU A C 1
ATOM 639 O O . GLU A 1 83 ? 70.295 17.635 -8.621 1.00 17.90 82 GLU A O 1
ATOM 645 N N . LEU A 1 84 ? 69.337 16.964 -6.728 1.00 17.60 83 LEU A N 1
ATOM 646 C CA . LEU A 1 84 ? 70.339 15.921 -6.491 1.00 17.27 83 LEU A CA 1
ATOM 647 C C . LEU A 1 84 ? 69.858 14.499 -6.807 1.00 17.07 83 LEU A C 1
ATOM 648 O O . LEU A 1 84 ? 70.630 13.547 -6.717 1.00 17.01 83 LEU A O 1
ATOM 653 N N . ILE A 1 85 ? 68.588 14.359 -7.173 1.00 16.99 84 ILE A N 1
ATOM 654 C CA . ILE A 1 85 ? 67.965 13.037 -7.296 1.00 18.00 84 ILE A CA 1
ATOM 655 C C . ILE A 1 85 ? 68.308 12.432 -8.649 1.00 18.50 84 ILE A C 1
ATOM 656 O O . ILE A 1 85 ? 68.051 13.055 -9.681 1.00 17.94 84 ILE A O 1
ATOM 661 N N . PRO A 1 86 ? 68.903 11.241 -8.646 1.00 18.84 85 PRO A N 1
ATOM 662 C CA . PRO A 1 86 ? 69.241 10.550 -9.892 1.00 19.32 85 PRO A CA 1
ATOM 663 C C . PRO A 1 86 ? 68.049 9.733 -10.385 1.00 19.69 85 PRO A C 1
ATOM 664 O O . PRO A 1 86 ? 67.171 9.371 -9.588 1.00 19.54 85 PRO A O 1
ATOM 668 N N . ALA A 1 87 ? 68.038 9.425 -11.681 1.00 20.42 86 ALA A N 1
ATOM 669 C CA . ALA A 1 87 ? 66.924 8.692 -12.280 1.00 20.59 86 ALA A CA 1
ATOM 670 C C . ALA A 1 87 ? 66.705 7.298 -11.684 1.00 20.93 86 ALA A C 1
ATOM 671 O O . ALA A 1 87 ? 65.597 6.787 -11.721 1.00 21.57 86 ALA A O 1
ATOM 673 N N . SER A 1 88 ? 67.754 6.704 -11.111 1.00 20.96 87 SER A N 1
ATOM 674 C CA . SER A 1 88 ? 67.672 5.360 -10.525 1.00 21.00 87 SER A CA 1
ATOM 675 C C . SER A 1 88 ? 66.726 5.260 -9.320 1.00 20.73 87 SER A C 1
ATOM 676 O O . SER A 1 88 ? 66.274 4.177 -8.970 1.00 20.93 87 SER A O 1
ATOM 679 N N . GLU A 1 89 ? 66.438 6.387 -8.679 1.00 20.54 88 GLU A N 1
ATOM 680 C CA . GLU A 1 89 ? 65.567 6.376 -7.502 1.00 20.39 88 GLU A CA 1
ATOM 681 C C . GLU A 1 89 ? 64.080 6.208 -7.823 1.00 21.65 88 GLU A C 1
ATOM 682 O O . GLU A 1 89 ? 63.254 6.001 -6.923 1.00 21.53 88 GLU A O 1
ATOM 688 N N . LEU A 1 90 ? 63.746 6.289 -9.103 1.00 22.10 89 LEU A N 1
ATOM 689 C CA . LEU A 1 90 ? 62.429 5.878 -9.578 1.00 23.36 89 LEU A CA 1
ATOM 690 C C . LEU A 1 90 ? 62.431 4.388 -9.856 1.00 23.43 89 LEU A C 1
ATOM 691 O O . LEU A 1 90 ? 61.427 3.702 -9.679 1.00 23.97 89 LEU A O 1
ATOM 696 N N . VAL A 1 91 ? 63.562 3.887 -10.330 1.00 23.50 90 VAL A N 1
ATOM 697 C CA . VAL A 1 91 ? 63.653 2.498 -10.743 1.00 23.87 90 VAL A CA 1
ATOM 698 C C . VAL A 1 91 ? 63.581 1.552 -9.543 1.00 23.64 90 VAL A C 1
ATOM 699 O O . VAL A 1 91 ? 62.828 0.570 -9.559 1.00 24.51 90 VAL A O 1
ATOM 703 N N . SER A 1 92 ? 64.369 1.853 -8.512 1.00 23.07 91 SER A N 1
ATOM 704 C CA . SER A 1 92 ? 64.434 1.029 -7.313 1.00 22.54 91 SER A CA 1
ATOM 705 C C . SER A 1 92 ? 63.928 1.813 -6.092 1.00 21.47 91 SER A C 1
ATOM 706 O O . SER A 1 92 ? 63.990 3.047 -6.055 1.00 21.80 91 SER A O 1
ATOM 709 N N . VAL A 1 93 ? 63.416 1.087 -5.109 1.00 20.16 92 VAL A N 1
ATOM 710 C CA . VAL A 1 93 ? 62.955 1.700 -3.863 1.00 18.85 92 VAL A CA 1
ATOM 711 C C . VAL A 1 93 ? 64.122 2.343 -3.121 1.00 18.05 92 VAL A C 1
ATOM 712 O O . VAL A 1 93 ? 65.264 1.895 -3.232 1.00 18.35 92 VAL A O 1
ATOM 716 N N . THR A 1 94 ? 63.831 3.399 -2.376 1.00 15.74 93 THR A N 1
ATOM 717 C CA . THR A 1 94 ? 64.829 4.028 -1.518 1.00 15.04 93 THR A CA 1
ATOM 718 C C . THR A 1 94 ? 64.360 3.896 -0.081 1.00 13.71 93 THR A C 1
ATOM 719 O O . THR A 1 94 ? 63.284 3.368 0.176 1.00 13.44 93 THR A O 1
ATOM 723 N N . VAL A 1 95 ? 65.183 4.364 0.847 1.00 12.93 94 VAL A N 1
ATOM 724 C CA . VAL A 1 95 ? 64.893 4.217 2.265 1.00 12.41 94 VAL A CA 1
ATOM 725 C C . VAL A 1 95 ? 64.923 5.569 2.973 1.00 12.79 94 VAL A C 1
ATOM 726 O O . VAL A 1 95 ? 65.786 6.415 2.692 1.00 13.71 94 VAL A O 1
ATOM 730 N N . ILE A 1 96 ? 63.975 5.767 3.880 1.00 13.27 95 ILE A N 1
ATOM 731 C CA . ILE A 1 96 ? 64.041 6.864 4.836 1.00 13.87 95 ILE A CA 1
ATOM 732 C C . ILE A 1 96 ? 64.126 6.296 6.245 1.00 14.15 95 ILE A C 1
ATOM 733 O O . ILE A 1 96 ? 63.552 5.234 6.521 1.00 13.52 95 ILE A O 1
ATOM 738 N N . LEU A 1 97 ? 64.900 6.957 7.109 1.00 13.64 96 LEU A N 1
ATOM 739 C CA . LEU A 1 97 ? 65.096 6.489 8.476 1.00 13.07 96 LEU A CA 1
ATOM 740 C C . LEU A 1 97 ? 64.675 7.574 9.443 1.00 13.32 96 LEU A C 1
ATOM 741 O O . LEU A 1 97 ? 65.243 8.654 9.459 1.00 13.61 96 LEU A O 1
ATOM 746 N N . LEU A 1 98 ? 63.682 7.260 10.254 1.00 12.80 97 LEU A N 1
ATOM 747 C CA . LEU A 1 98 ? 63.279 8.140 11.326 1.00 14.03 97 LEU A CA 1
ATOM 748 C C . LEU A 1 98 ? 63.905 7.586 12.571 1.00 14.33 97 LEU A C 1
ATOM 749 O O . LEU A 1 98 ? 63.713 6.421 12.884 1.00 15.49 97 LEU A O 1
ATOM 754 N N . SER A 1 99 ? 64.685 8.396 13.26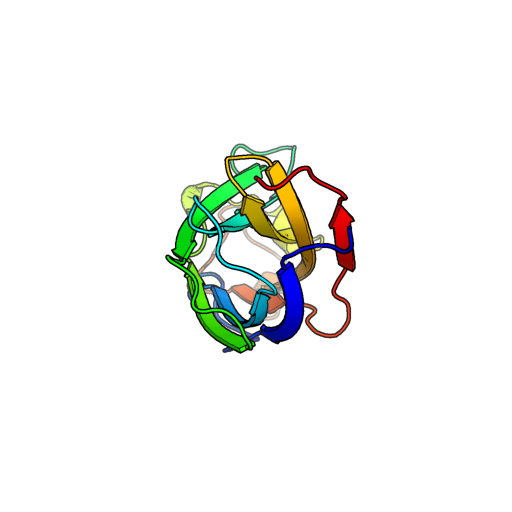9 1.00 13.88 98 SER A N 1
ATOM 755 C CA . SER A 1 99 ? 65.376 7.907 14.450 1.00 14.80 98 SER A CA 1
ATOM 756 C C . SER A 1 99 ? 65.240 8.859 15.606 1.00 13.73 98 SER A C 1
ATOM 757 O O . SER A 1 99 ? 64.950 10.044 15.419 1.00 14.29 98 SER A O 1
ATOM 760 N N . CYS A 1 100 ? 65.427 8.333 16.809 1.00 13.41 99 CYS A N 1
ATOM 761 C CA . CYS A 1 100 ? 65.560 9.177 17.985 1.00 12.85 99 CYS A CA 1
ATOM 762 C C . CYS A 1 100 ? 66.867 8.886 18.698 1.00 12.65 99 CYS A C 1
ATOM 763 O O . CYS A 1 100 ? 67.303 7.729 18.803 1.00 12.84 99 CYS A O 1
ATOM 766 N N . SER A 1 101 ? 67.493 9.957 19.158 1.00 13.49 100 SER A N 1
ATOM 767 C CA . SER A 1 101 ? 68.731 9.861 19.914 1.00 13.82 100 SER A CA 1
ATOM 768 C C . SER A 1 101 ? 68.645 10.654 21.203 1.00 13.92 100 SER A C 1
ATOM 769 O O . SER A 1 101 ? 67.854 11.609 21.327 1.00 14.24 100 SER A O 1
ATOM 772 N N . TYR A 1 102 ? 69.479 10.248 22.155 1.00 13.57 101 TYR A N 1
ATOM 773 C CA . TYR A 1 102 ? 69.545 10.873 23.456 1.00 13.29 101 TYR A CA 1
ATOM 774 C C . TYR A 1 102 ? 70.981 11.273 23.704 1.00 14.34 101 TYR A C 1
ATOM 775 O O . TYR A 1 102 ? 71.857 10.400 23.819 1.00 14.29 101 TYR A O 1
ATOM 784 N N . ASP A 1 103 ? 71.235 12.581 23.767 1.00 14.86 102 ASP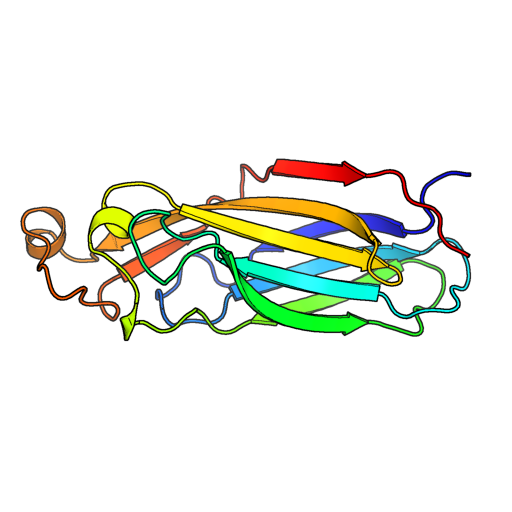 A N 1
ATOM 785 C CA . ASP A 1 103 ? 72.604 13.071 23.977 1.00 15.88 102 ASP A CA 1
ATOM 786 C C . ASP A 1 103 ? 73.548 12.455 22.933 1.00 16.20 102 ASP A C 1
ATOM 787 O O . ASP A 1 103 ? 74.679 12.074 23.250 1.00 16.50 102 ASP A O 1
ATOM 792 N N . GLY A 1 104 ? 73.047 12.327 21.701 1.00 15.74 103 GLY A N 1
ATOM 793 C CA . GLY A 1 104 ? 73.824 11.822 20.581 1.00 15.97 103 GLY A CA 1
ATOM 794 C C . GLY A 1 104 ? 73.850 10.314 20.415 1.00 15.78 103 GLY A C 1
ATOM 795 O O . GLY A 1 104 ? 74.493 9.803 19.486 1.00 16.53 103 GLY A O 1
ATOM 796 N N . ARG A 1 105 ? 73.129 9.599 21.280 1.00 15.14 104 ARG A N 1
ATOM 797 C CA . ARG A 1 105 ? 73.115 8.146 21.245 1.00 14.57 104 ARG A CA 1
ATOM 798 C C . ARG A 1 105 ? 71.774 7.660 20.720 1.00 14.07 104 ARG A C 1
ATOM 799 O O . ARG A 1 105 ? 70.741 7.817 21.381 1.00 14.76 104 ARG A O 1
ATOM 807 N N . GLU A 1 106 ? 71.799 7.066 19.529 1.00 13.87 105 GLU A N 1
ATOM 808 C CA . GLU A 1 106 ? 70.575 6.602 18.879 1.00 13.91 105 GLU A CA 1
ATOM 809 C C . GLU A 1 106 ? 70.036 5.407 19.625 1.00 13.64 105 GLU A C 1
ATOM 810 O O . GLU A 1 106 ? 70.760 4.442 19.861 1.00 13.79 105 GLU A O 1
ATOM 816 N N . PHE A 1 107 ? 68.760 5.464 19.967 1.00 13.03 106 PHE A N 1
ATOM 817 C CA . PHE A 1 107 ? 68.138 4.364 20.705 1.00 12.08 106 PHE A CA 1
ATOM 818 C C . PHE A 1 107 ? 66.938 3.732 19.989 1.00 12.11 106 PHE A C 1
ATOM 819 O O . PHE A 1 107 ? 66.516 2.647 20.346 1.00 12.92 106 PHE A O 1
ATOM 827 N N . VAL A 1 108 ? 66.383 4.403 18.985 1.00 12.21 107 VAL A N 1
ATOM 828 C CA . VAL A 1 108 ? 65.324 3.801 18.185 1.00 12.79 107 VAL A CA 1
ATOM 829 C C . VAL A 1 108 ? 65.403 4.311 16.756 1.00 13.22 107 VAL A C 1
ATOM 830 O O . VAL A 1 108 ? 65.748 5.459 16.524 1.00 13.92 107 VAL A O 1
ATOM 834 N N . ARG A 1 109 ? 65.119 3.420 15.812 1.00 13.93 108 ARG A N 1
ATOM 835 C CA . ARG A 1 109 ? 65.200 3.728 14.395 1.00 14.97 108 ARG A CA 1
ATOM 836 C C . ARG A 1 109 ? 64.008 3.070 13.732 1.00 14.99 108 ARG A C 1
ATOM 837 O O . ARG A 1 109 ? 63.758 1.885 13.955 1.00 15.84 108 ARG A O 1
ATOM 845 N N . VAL A 1 110 ? 63.264 3.832 12.944 1.00 14.32 109 VAL A N 1
ATOM 846 C CA . VAL A 1 110 ? 62.206 3.263 12.113 1.00 13.81 109 VAL A CA 1
ATOM 847 C C . VAL A 1 110 ? 62.528 3.503 10.652 1.00 13.67 109 VAL A C 1
ATOM 848 O O . VAL A 1 110 ? 62.544 4.649 10.203 1.00 13.28 109 VAL A O 1
ATOM 852 N N . GLY A 1 111 ? 62.767 2.429 9.910 1.00 12.92 110 GLY A N 1
ATOM 853 C CA . GLY A 1 111 ? 63.054 2.524 8.487 1.00 12.46 110 GLY A CA 1
ATOM 854 C C . GLY A 1 111 ? 61.847 2.218 7.628 1.00 12.55 110 GLY A C 1
ATOM 855 O O . GLY A 1 111 ? 61.086 1.302 7.927 1.00 12.53 110 GLY A O 1
ATOM 856 N N . TYR A 1 112 ? 61.714 2.942 6.516 1.00 11.83 111 TYR A N 1
ATOM 857 C CA . TYR A 1 112 ? 60.651 2.654 5.549 1.00 12.27 111 TYR A CA 1
ATOM 858 C C . TYR A 1 112 ? 61.234 2.619 4.164 1.00 12.82 111 TYR A C 1
ATOM 859 O O . TYR A 1 112 ? 62.071 3.456 3.827 1.00 12.31 111 TYR A O 1
ATOM 868 N N . TYR A 1 113 ? 60.788 1.662 3.358 1.00 13.20 112 TYR A N 1
ATOM 869 C CA . TYR A 1 113 ? 61.003 1.739 1.914 1.00 14.05 112 TYR A CA 1
ATOM 870 C C . TYR A 1 113 ? 60.068 2.797 1.324 1.00 14.64 112 TYR A C 1
ATOM 871 O O . TYR A 1 113 ? 58.972 3.051 1.855 1.00 15.66 112 TYR A O 1
ATOM 880 N N . VAL A 1 114 ? 60.524 3.435 0.254 1.00 15.57 113 VAL A N 1
ATOM 881 C CA . VAL A 1 114 ? 59.745 4.458 -0.424 1.00 16.31 113 VAL A CA 1
ATOM 882 C C . VAL A 1 114 ? 59.788 4.138 -1.898 1.00 16.71 113 VAL A C 1
ATOM 883 O O . VAL A 1 114 ? 60.879 4.010 -2.487 1.00 17.01 113 VAL A O 1
ATOM 887 N N . ASN A 1 115 ? 58.610 3.964 -2.496 1.00 16.44 114 ASN A N 1
ATOM 888 C CA . ASN A 1 115 ? 58.519 3.739 -3.928 1.00 17.69 114 ASN A CA 1
ATOM 889 C C . ASN A 1 115 ? 58.108 5.019 -4.612 1.00 17.34 114 ASN A C 1
ATOM 890 O O . ASN A 1 115 ? 57.008 5.543 -4.376 1.00 18.22 114 ASN A O 1
ATOM 895 N N . ASN A 1 116 ? 59.004 5.532 -5.444 1.00 17.29 115 ASN A N 1
ATOM 896 C CA . ASN A 1 116 ? 58.717 6.700 -6.271 1.00 17.69 115 ASN A CA 1
ATOM 897 C C . ASN A 1 116 ? 58.277 6.229 -7.639 1.00 17.71 115 ASN A C 1
ATOM 898 O O . ASN A 1 116 ? 58.951 5.413 -8.266 1.00 18.62 115 ASN A O 1
ATOM 903 N N . GLU A 1 117 ? 57.150 6.735 -8.111 1.00 17.53 116 GLU A N 1
ATOM 904 C CA . GLU A 1 117 ? 56.649 6.320 -9.418 1.00 17.59 116 GLU A CA 1
ATOM 905 C C . GLU A 1 117 ? 56.162 7.533 -10.177 1.00 16.76 116 GLU A C 1
ATOM 906 O O . GLU A 1 117 ? 55.528 8.414 -9.606 1.00 17.24 116 GLU A O 1
ATOM 912 N N . TYR A 1 118 ? 56.465 7.588 -11.466 1.00 15.16 117 TYR A N 1
ATOM 913 C CA . TYR A 1 118 ? 55.947 8.664 -12.297 1.00 14.89 117 TYR A CA 1
ATOM 914 C C . TYR A 1 118 ? 54.444 8.536 -12.445 1.00 15.06 117 TYR A C 1
ATOM 915 O O . TYR A 1 118 ? 53.896 7.436 -12.449 1.00 14.91 117 TYR A O 1
ATOM 924 N N . ASP A 1 119 ? 53.760 9.667 -12.540 1.00 15.96 118 ASP A N 1
ATOM 925 C CA . ASP A 1 119 ? 52.303 9.608 -12.566 1.00 16.24 118 ASP A CA 1
ATOM 926 C C . ASP A 1 119 ? 51.664 9.543 -13.948 1.00 15.89 118 ASP A C 1
ATOM 927 O O . ASP A 1 119 ? 50.444 9.673 -14.066 1.00 15.86 118 ASP A O 1
ATOM 932 N N . GLU A 1 120 ? 52.476 9.353 -14.988 1.00 14.71 119 GLU A N 1
ATOM 933 C CA . GLU A 1 120 ? 51.942 9.086 -16.323 1.00 14.18 119 GLU A CA 1
ATOM 934 C C . GLU A 1 120 ? 52.775 8.033 -17.051 1.00 14.07 119 GLU A C 1
ATOM 935 O O . GLU A 1 120 ? 53.965 7.868 -16.768 1.00 13.16 119 GLU A O 1
ATOM 941 N N . GLU A 1 121 ? 52.141 7.314 -17.974 1.00 13.80 120 GLU A N 1
ATOM 942 C CA . GLU A 1 121 ? 52.722 6.095 -18.529 1.00 14.71 120 GLU A CA 1
ATOM 943 C C . GLU A 1 121 ? 53.967 6.352 -19.359 1.00 15.29 120 GLU A C 1
ATOM 944 O O . GLU A 1 121 ? 54.924 5.581 -19.301 1.00 15.27 120 GLU A O 1
ATOM 950 N N . GLU A 1 122 ? 53.953 7.439 -20.122 1.00 16.49 121 GLU A N 1
ATOM 951 C CA . GLU A 1 122 ? 55.081 7.754 -20.994 1.00 17.37 121 GLU A CA 1
ATOM 952 C C . GLU A 1 122 ? 56.325 8.010 -20.161 1.00 17.29 121 GLU A C 1
ATOM 953 O O . GLU A 1 122 ? 57.419 7.608 -20.533 1.00 17.80 121 GLU A O 1
ATOM 959 N N . LEU A 1 123 ? 56.142 8.669 -19.021 1.00 17.15 122 LEU A N 1
ATOM 960 C CA . LEU A 1 123 ? 57.236 8.895 -18.091 1.00 17.72 122 LEU A CA 1
ATOM 961 C C . LEU A 1 123 ? 57.707 7.592 -17.458 1.00 17.88 122 LEU A C 1
ATOM 962 O O . LEU A 1 123 ? 58.907 7.389 -17.269 1.00 17.99 122 LEU A O 1
ATOM 967 N N . ARG A 1 124 ? 56.767 6.715 -17.109 1.00 17.18 123 ARG A N 1
ATOM 968 C CA . ARG A 1 124 ? 57.120 5.428 -16.505 1.00 18.17 123 ARG A CA 1
ATOM 969 C C . ARG A 1 124 ? 57.883 4.546 -17.501 1.00 19.22 123 ARG A C 1
ATOM 970 O O . ARG A 1 124 ? 58.808 3.823 -17.123 1.00 19.76 123 ARG A O 1
ATOM 978 N N . GLU A 1 125 ? 57.498 4.608 -18.770 1.00 20.65 124 GLU A N 1
ATOM 979 C CA . GLU A 1 125 ? 58.163 3.802 -19.796 1.00 22.45 124 GLU A CA 1
ATOM 980 C C . GLU A 1 125 ? 59.457 4.430 -20.298 1.00 22.97 124 GLU A C 1
ATOM 981 O O . GLU A 1 125 ? 60.455 3.729 -20.534 1.00 23.67 124 GLU A O 1
ATOM 987 N N . ASN A 1 126 ? 59.431 5.750 -20.460 1.00 23.64 125 ASN A N 1
ATOM 988 C CA . ASN A 1 126 ? 60.588 6.503 -20.935 1.00 24.52 125 ASN A CA 1
ATOM 989 C C . ASN A 1 126 ? 60.955 7.637 -19.989 1.00 24.92 125 ASN A C 1
ATOM 990 O O . ASN A 1 126 ? 60.743 8.813 -20.300 1.00 25.07 125 ASN A O 1
ATOM 995 N N . PRO A 1 127 ? 61.503 7.280 -18.829 1.00 25.93 126 PRO A N 1
ATOM 996 C CA . PRO A 1 127 ? 61.836 8.267 -17.801 1.00 27.04 126 PRO A CA 1
ATOM 997 C C . PRO A 1 127 ? 62.947 9.205 -18.268 1.00 28.05 126 PRO A C 1
ATOM 998 O O . PRO A 1 127 ? 63.978 8.730 -18.734 1.00 29.03 126 PRO A O 1
ATOM 1002 N N . PRO A 1 128 ? 62.747 10.513 -18.141 1.00 29.34 127 PRO A N 1
ATOM 1003 C CA . PRO A 1 128 ? 63.744 11.473 -18.626 1.00 29.85 127 PRO A CA 1
ATOM 1004 C C . PRO A 1 128 ? 64.927 11.550 -17.661 1.00 30.54 127 PRO A C 1
ATOM 1005 O O . PRO A 1 128 ? 64.735 11.378 -16.453 1.00 30.28 127 PRO A O 1
ATOM 1009 N N . ALA A 1 129 ? 66.127 11.774 -18.195 1.00 31.30 128 ALA A N 1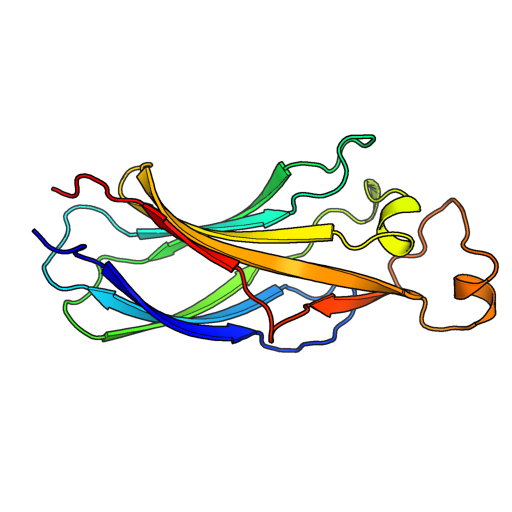
ATOM 1010 C CA . ALA A 1 129 ? 67.357 11.809 -17.394 1.00 31.85 128 ALA A CA 1
ATOM 1011 C C . ALA A 1 129 ? 67.352 12.972 -16.402 1.00 32.05 128 ALA A C 1
ATOM 1012 O O . ALA A 1 129 ? 67.854 12.848 -15.278 1.00 32.56 128 ALA A O 1
ATOM 1014 N N . LYS A 1 130 ? 66.805 14.103 -16.838 1.00 32.80 129 LYS A N 1
ATOM 1015 C CA . LYS A 1 130 ? 66.461 15.193 -15.938 1.00 33.22 129 LYS A CA 1
ATOM 1016 C C . LYS A 1 130 ? 65.223 14.761 -15.174 1.00 33.33 129 LYS A C 1
ATOM 1017 O O . LYS A 1 130 ? 64.112 14.778 -15.717 1.00 33.56 129 LYS A O 1
ATOM 1023 N N . VAL A 1 131 ? 65.423 14.354 -13.923 1.00 33.24 130 VAL A N 1
ATOM 1024 C CA . VAL A 1 131 ? 64.328 13.875 -13.088 1.00 33.14 130 VAL A CA 1
ATOM 1025 C C . VAL A 1 131 ? 63.271 14.959 -12.889 1.00 33.30 130 VAL A C 1
ATOM 1026 O O . VAL A 1 131 ? 63.547 16.023 -12.322 1.00 34.20 130 VAL A O 1
ATOM 1030 N N . GLN A 1 132 ? 62.070 14.675 -13.379 1.00 32.97 131 GLN A N 1
ATOM 1031 C CA . GLN A 1 132 ? 60.917 15.562 -13.298 1.00 32.85 131 GLN A CA 1
ATOM 1032 C C . GLN A 1 132 ? 60.210 15.341 -11.967 1.00 31.92 131 GLN A C 1
ATOM 1033 O O . GLN A 1 132 ? 59.150 14.712 -11.914 1.00 32.21 131 GLN A O 1
ATOM 1039 N N . VAL A 1 133 ? 60.802 15.867 -10.896 1.00 31.17 132 VAL A N 1
ATOM 1040 C CA . VAL A 1 133 ? 60.322 15.649 -9.532 1.00 29.93 132 VAL A CA 1
ATOM 1041 C C . VAL A 1 133 ? 58.820 15.947 -9.346 1.00 29.11 132 VAL A C 1
ATOM 1042 O O . VAL A 1 133 ? 58.139 15.274 -8.577 1.00 28.52 132 VAL A O 1
ATOM 1046 N N . ASP A 1 134 ? 58.313 16.928 -10.084 1.00 28.14 133 ASP A N 1
ATOM 1047 C CA . ASP A 1 134 ? 56.911 17.336 -9.990 1.00 27.42 133 ASP A CA 1
ATOM 1048 C C . ASP A 1 134 ? 55.905 16.259 -10.460 1.00 26.16 133 ASP A C 1
ATOM 1049 O O . ASP A 1 134 ? 54.721 16.305 -10.104 1.00 26.37 133 ASP A O 1
ATOM 1054 N N . HIS A 1 135 ? 56.387 15.281 -11.224 1.00 24.33 134 HIS A N 1
ATOM 1055 C CA . HIS A 1 135 ? 55.535 14.172 -11.667 1.00 22.52 134 HIS A CA 1
ATOM 1056 C C . HIS A 1 135 ? 55.763 12.875 -10.902 1.00 20.74 134 HIS A C 1
ATOM 1057 O O . HIS A 1 135 ? 55.274 11.820 -11.312 1.00 19.57 134 HIS A O 1
ATOM 1064 N N . ILE A 1 136 ? 56.536 12.946 -9.823 1.00 19.08 135 ILE A N 1
ATOM 1065 C CA . ILE A 1 136 ? 56.742 11.779 -8.969 1.00 18.16 135 ILE A CA 1
ATOM 1066 C C . ILE A 1 136 ? 55.647 11.697 -7.912 1.00 17.83 135 ILE A C 1
ATOM 1067 O O . ILE A 1 136 ? 55.358 12.688 -7.222 1.00 18.19 135 ILE A O 1
ATOM 1072 N N . VAL A 1 137 ? 55.040 10.516 -7.795 1.00 17.05 136 VAL A N 1
ATOM 1073 C CA . VAL A 1 137 ? 54.204 10.192 -6.657 1.00 17.58 136 VAL A CA 1
ATOM 1074 C C . VAL A 1 137 ? 55.041 9.352 -5.705 1.00 16.97 136 VAL A C 1
ATOM 1075 O O . VAL A 1 137 ? 55.614 8.318 -6.098 1.00 17.36 136 VAL A O 1
ATOM 1079 N N . ARG A 1 138 ? 55.138 9.825 -4.465 1.00 16.37 137 ARG A N 1
ATOM 1080 C CA . ARG A 1 138 ? 55.907 9.165 -3.424 1.00 16.55 137 ARG A CA 1
ATOM 1081 C C . ARG A 1 138 ? 54.972 8.272 -2.624 1.00 16.50 137 ARG A C 1
ATOM 1082 O O . ARG A 1 138 ? 54.013 8.756 -2.027 1.00 16.92 137 ARG A O 1
ATOM 1090 N N . ASN A 1 139 ? 55.258 6.977 -2.607 1.00 16.53 138 ASN A N 1
ATOM 1091 C CA . ASN A 1 139 ? 54.556 6.057 -1.727 1.00 16.29 138 ASN A CA 1
ATOM 1092 C C . ASN A 1 139 ? 55.474 5.454 -0.676 1.00 16.08 138 ASN A C 1
ATOM 1093 O O . ASN A 1 139 ? 56.299 4.594 -0.982 1.00 15.97 138 ASN A O 1
ATOM 1098 N N . ILE A 1 140 ? 55.323 5.905 0.561 1.00 14.83 139 ILE A N 1
ATOM 1099 C CA . ILE A 1 140 ? 56.010 5.263 1.680 1.00 14.09 139 ILE A CA 1
ATOM 1100 C C . ILE A 1 140 ? 55.333 3.923 1.976 1.00 14.68 139 ILE A C 1
ATOM 1101 O O . ILE A 1 140 ? 54.107 3.830 2.077 1.00 14.73 139 ILE A O 1
ATOM 1106 N N . LEU A 1 141 ? 56.131 2.872 2.067 1.00 13.63 140 LEU A N 1
ATOM 1107 C CA . LEU A 1 141 ? 55.576 1.559 2.339 1.00 14.54 140 LEU A CA 1
ATOM 1108 C C . LEU A 1 141 ? 55.310 1.407 3.836 1.00 14.05 140 LEU A C 1
ATOM 1109 O O . LEU A 1 141 ? 56.030 0.711 4.561 1.00 13.52 140 LEU A O 1
ATOM 1114 N N . ALA A 1 142 ? 54.243 2.062 4.288 1.00 14.17 141 ALA A N 1
ATOM 1115 C CA . ALA A 1 142 ? 53.985 2.271 5.710 1.00 14.80 141 ALA A CA 1
ATOM 1116 C C . ALA A 1 142 ? 53.588 1.020 6.489 1.00 15.48 141 ALA A C 1
ATOM 1117 O O . ALA A 1 142 ? 53.680 1.017 7.719 1.00 16.14 141 ALA A O 1
ATOM 1119 N N . GLU A 1 143 ? 53.168 -0.037 5.788 1.00 15.55 142 GLU A N 1
ATOM 1120 C CA . GLU A 1 143 ? 52.786 -1.299 6.455 1.00 16.61 142 GLU A CA 1
ATOM 1121 C C . GLU A 1 143 ? 53.975 -2.240 6.680 1.00 16.31 142 GLU A C 1
ATOM 1122 O O . GLU A 1 143 ? 53.826 -3.330 7.244 1.00 17.23 142 GLU A O 1
ATOM 1128 N N . LYS A 1 144 ? 55.162 -1.811 6.263 1.00 15.97 143 LYS A N 1
ATOM 1129 C CA . LYS A 1 144 ? 56.363 -2.620 6.463 1.00 16.48 143 LYS A CA 1
ATOM 1130 C C . LYS A 1 144 ? 57.542 -1.826 7.034 1.00 15.77 143 LYS A C 1
ATOM 1131 O O . LYS A 1 144 ? 58.631 -1.816 6.451 1.00 16.34 143 LYS A O 1
ATOM 1137 N N . PRO A 1 145 ? 57.341 -1.171 8.165 1.00 15.41 144 PRO A N 1
ATOM 1138 C CA . PRO A 1 145 ? 58.453 -0.488 8.819 1.00 15.06 144 PRO A CA 1
ATOM 1139 C C . PRO A 1 145 ? 59.439 -1.496 9.362 1.00 14.62 144 PRO A C 1
ATOM 1140 O O . PRO A 1 145 ? 59.079 -2.645 9.724 1.00 14.86 144 PRO A O 1
ATOM 1144 N N . ARG A 1 146 ? 60.693 -1.085 9.421 1.00 14.21 145 ARG A N 1
ATOM 1145 C CA . ARG A 1 146 ? 61.700 -1.850 10.116 1.00 13.42 145 ARG A CA 1
ATOM 1146 C C . ARG A 1 146 ? 62.101 -1.070 11.350 1.00 12.59 145 ARG A C 1
ATOM 1147 O O . ARG A 1 146 ? 62.769 -0.048 11.247 1.00 12.11 145 ARG A O 1
ATOM 1155 N N . VAL A 1 147 ? 61.664 -1.545 12.509 1.00 13.22 146 VAL A N 1
ATOM 1156 C CA . VAL A 1 147 ? 61.983 -0.901 13.765 1.00 13.64 146 VAL A CA 1
ATOM 1157 C C . VAL A 1 147 ? 63.161 -1.599 14.419 1.00 13.44 146 VAL A C 1
ATOM 1158 O O . VAL A 1 147 ? 63.162 -2.831 14.565 1.00 14.28 146 VAL A O 1
ATOM 1162 N N . THR A 1 148 ? 64.170 -0.812 14.780 1.00 14.15 147 THR A N 1
ATOM 1163 C CA . THR A 1 148 ? 65.319 -1.316 15.528 1.00 14.09 147 THR A CA 1
ATOM 1164 C C . THR A 1 148 ? 65.461 -0.520 16.808 1.00 14.24 147 THR A C 1
ATOM 1165 O O . THR A 1 148 ? 65.384 0.710 16.797 1.00 14.31 147 THR A O 1
ATOM 1169 N N . ARG A 1 149 ? 65.674 -1.226 17.910 1.00 14.21 148 ARG A N 1
ATOM 1170 C CA . ARG A 1 149 ? 65.950 -0.582 19.173 1.00 14.03 148 ARG A CA 1
ATOM 1171 C C . ARG A 1 149 ? 67.397 -0.825 19.511 1.00 14.00 148 ARG A C 1
ATOM 1172 O O . ARG A 1 149 ? 67.922 -1.909 19.245 1.00 15.15 148 ARG A O 1
ATOM 1180 N N . PHE A 1 150 ? 68.031 0.192 20.074 1.00 14.27 149 PHE A N 1
ATOM 1181 C CA . PHE A 1 150 ? 69.385 0.057 20.620 1.00 14.90 149 PHE A CA 1
ATOM 1182 C C . PHE A 1 150 ? 69.399 0.371 22.107 1.00 15.58 149 PHE A C 1
ATOM 1183 O O . PHE A 1 150 ? 68.773 1.343 22.567 1.00 14.68 149 PHE A O 1
ATOM 1191 N N . ASN A 1 151 ? 70.114 -0.459 22.860 1.00 16.49 150 ASN A N 1
ATOM 1192 C CA . ASN A 1 151 ? 70.323 -0.212 24.275 1.00 18.04 150 ASN A CA 1
ATOM 1193 C C . ASN A 1 151 ? 71.353 0.877 24.451 1.00 18.44 150 ASN A C 1
ATOM 1194 O O . ASN A 1 151 ? 72.487 0.782 23.954 1.00 19.49 150 ASN A O 1
ATOM 1199 N N . ILE A 1 152 ? 70.944 1.942 25.111 1.00 17.98 151 ILE A N 1
ATOM 1200 C CA . ILE A 1 152 ? 71.850 3.037 25.383 1.00 17.80 151 ILE A CA 1
ATOM 1201 C C . ILE A 1 152 ? 71.899 3.304 26.877 1.00 18.20 151 ILE A C 1
ATOM 1202 O O . ILE A 1 152 ? 71.027 2.846 27.639 1.00 17.70 151 ILE A O 1
ATOM 1207 N N . VAL A 1 153 ? 72.932 4.033 27.277 1.00 18.40 152 VAL A N 1
ATOM 1208 C CA . VAL A 1 153 ? 72.975 4.681 28.576 1.00 19.16 152 VAL A CA 1
ATOM 1209 C C . VAL A 1 153 ? 72.177 5.983 28.501 1.00 18.40 152 VAL A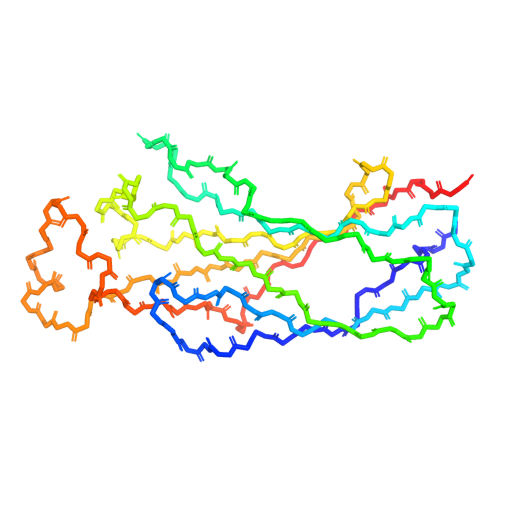 C 1
ATOM 1210 O O . VAL A 1 153 ? 72.223 6.703 27.484 1.00 18.44 152 VAL A O 1
ATOM 1214 N N . TRP A 1 154 ? 71.401 6.254 29.547 1.00 18.53 153 TRP A N 1
ATOM 1215 C CA . TRP A 1 154 ? 70.638 7.485 29.620 1.00 18.62 153 TRP A CA 1
ATOM 1216 C C . TRP A 1 154 ? 71.376 8.475 30.509 1.00 19.07 153 TRP A C 1
ATOM 1217 O O . TRP A 1 154 ? 72.403 9.004 30.097 1.00 19.16 153 TRP A O 1
ATOM 1228 N N . ASP A 1 155 ? 70.880 8.705 31.721 1.00 19.38 154 ASP A N 1
ATOM 1229 C CA . ASP A 1 155 ? 71.556 9.610 32.649 1.00 20.35 154 ASP A CA 1
ATOM 1230 C C . ASP A 1 155 ? 72.467 8.898 33.647 1.00 21.20 154 ASP A C 1
ATOM 1231 O O . ASP A 1 155 ? 73.346 9.527 34.247 1.00 22.68 154 ASP A O 1
#